Protein AF-A0AAU2RIL6-F1 (afdb_monomer)

Nearest PDB structures (foldseek):
  5zst-assembly1_A  TM=5.241E-01  e=6.008E+00  Hydrogenimonas thermophila

Secondary structure (DSSP, 8-state):
-EE--S-SSS--EE-S--B-HHHHHHTSTTT--EEEEEEETTTEEEEEE---TT--S-EEEB--PPTT---SPPPTT---

Structure (mmCIF, N/CA/C/O backbone):
data_AF-A0AAU2RIL6-F1
#
_entry.id   AF-A0AAU2RIL6-F1
#
loop_
_atom_site.group_PDB
_atom_site.id
_atom_site.type_symbol
_atom_site.label_atom_id
_atom_site.label_alt_id
_atom_site.label_comp_id
_atom_site.label_asym_id
_atom_site.label_entity_id
_atom_site.label_seq_id
_atom_site.pdbx_PDB_ins_code
_atom_site.Cartn_x
_atom_site.Cartn_y
_atom_site.Cartn_z
_atom_site.occupancy
_atom_site.B_iso_or_equiv
_atom_site.auth_seq_id
_atom_site.auth_comp_id
_atom_site.auth_asym_id
_atom_site.auth_atom_id
_atom_site.pdbx_PDB_model_num
ATOM 1 N N . MET A 1 1 ? -4.722 -8.955 2.870 1.00 57.00 1 MET A N 1
ATOM 2 C CA . MET A 1 1 ? -5.094 -8.230 1.643 1.00 57.00 1 MET A CA 1
ATOM 3 C C . MET A 1 1 ? -6.122 -7.168 2.014 1.00 57.00 1 MET A C 1
ATOM 5 O O . MET A 1 1 ? -7.073 -7.498 2.714 1.00 57.00 1 MET A O 1
ATOM 9 N N . LEU A 1 2 ? -5.893 -5.907 1.649 1.00 64.00 2 LEU A N 1
ATOM 10 C CA . LEU A 1 2 ? -6.785 -4.779 1.921 1.00 64.00 2 LEU A CA 1
ATOM 11 C C . LEU A 1 2 ? -7.454 -4.348 0.616 1.00 64.00 2 LEU A C 1
ATOM 13 O O . LEU A 1 2 ? -6.769 -3.996 -0.340 1.00 64.00 2 LEU A O 1
ATOM 17 N N . CYS A 1 3 ? -8.784 -4.351 0.592 1.00 59.47 3 CYS A N 1
ATOM 18 C CA . CYS A 1 3 ? -9.565 -3.823 -0.522 1.00 59.47 3 CYS A CA 1
ATOM 19 C C . CYS A 1 3 ? -10.165 -2.479 -0.110 1.00 59.47 3 CYS A C 1
ATOM 21 O O . CYS A 1 3 ? -10.803 -2.380 0.943 1.00 59.47 3 CYS A O 1
ATOM 23 N N . GLN A 1 4 ? -9.993 -1.443 -0.927 1.00 65.50 4 GLN A N 1
ATOM 24 C CA . GLN A 1 4 ? -10.640 -0.158 -0.665 1.00 65.50 4 GLN A CA 1
ATOM 25 C C . GLN A 1 4 ? -12.140 -0.239 -0.999 1.00 65.50 4 GLN A C 1
ATOM 27 O O . GLN A 1 4 ? -12.523 -0.754 -2.048 1.00 65.50 4 GLN A O 1
ATOM 32 N N . LYS A 1 5 ? -13.006 0.295 -0.125 1.00 52.91 5 LYS A N 1
ATOM 33 C CA . LYS A 1 5 ? -14.428 0.508 -0.449 1.00 52.91 5 LYS A CA 1
ATOM 34 C C . LYS A 1 5 ? -14.601 1.756 -1.325 1.00 52.91 5 LYS A C 1
ATOM 36 O O . LYS A 1 5 ? -13.934 2.764 -1.108 1.00 52.91 5 LYS A O 1
ATOM 41 N N . SER A 1 6 ? -15.497 1.628 -2.303 1.00 47.97 6 SER A N 1
ATOM 42 C CA . SER A 1 6 ? -15.871 2.529 -3.403 1.00 47.97 6 SER A CA 1
ATOM 43 C C . SER A 1 6 ? -15.560 4.023 -3.221 1.00 47.97 6 SER A C 1
ATOM 45 O O . SER A 1 6 ? -15.951 4.623 -2.223 1.00 47.97 6 SER A O 1
ATOM 47 N N . GLY A 1 7 ? -14.925 4.639 -4.231 1.00 50.50 7 GLY A N 1
ATOM 48 C CA . GLY A 1 7 ? -14.687 6.093 -4.276 1.00 50.50 7 GLY A CA 1
ATOM 49 C C . GLY A 1 7 ? -13.493 6.562 -5.121 1.00 50.50 7 GLY A C 1
ATOM 50 O O . GLY A 1 7 ? -13.398 7.750 -5.410 1.00 50.50 7 GLY A O 1
ATOM 51 N N . LEU A 1 8 ? -12.606 5.656 -5.547 1.00 52.06 8 LEU A N 1
ATOM 52 C CA . LEU A 1 8 ? -11.610 5.901 -6.600 1.00 52.06 8 LEU A CA 1
ATOM 53 C C . LEU A 1 8 ? -12.071 5.242 -7.913 1.00 52.06 8 LEU A C 1
ATOM 55 O O . LEU A 1 8 ? -12.816 4.262 -7.854 1.00 52.06 8 LEU A O 1
ATOM 59 N N . PRO A 1 9 ? -11.627 5.723 -9.091 1.00 54.28 9 PRO A N 1
ATOM 60 C CA . PRO A 1 9 ? -11.974 5.126 -10.386 1.00 54.28 9 PRO A CA 1
ATOM 61 C C . PRO A 1 9 ? -11.422 3.700 -10.593 1.00 54.28 9 PRO A C 1
ATOM 63 O O . PRO A 1 9 ? -11.681 3.101 -11.633 1.00 54.28 9 PRO A O 1
ATOM 66 N N . LEU A 1 10 ? -10.677 3.146 -9.627 1.00 58.16 10 LEU A N 1
ATOM 67 C CA . LEU A 1 10 ? -10.027 1.839 -9.705 1.00 58.16 10 LEU A CA 1
ATOM 68 C C . LEU A 1 10 ? -10.350 0.992 -8.465 1.00 58.16 10 LEU A C 1
ATOM 70 O O . LEU A 1 10 ? -10.229 1.460 -7.331 1.00 58.16 10 LEU A O 1
ATOM 74 N N . ALA A 1 11 ? -10.738 -0.267 -8.686 1.00 66.06 11 ALA A N 1
ATOM 75 C CA . ALA A 1 11 ? -10.809 -1.279 -7.637 1.00 66.06 11 ALA A CA 1
ATOM 76 C C . ALA A 1 11 ? -9.386 -1.767 -7.339 1.00 66.06 11 ALA A C 1
ATOM 78 O O . ALA A 1 11 ? -8.797 -2.499 -8.131 1.00 66.06 11 ALA A O 1
ATOM 79 N N . VAL A 1 12 ? -8.830 -1.316 -6.217 1.00 70.56 12 VAL A N 1
ATOM 80 C CA . VAL A 1 12 ? -7.448 -1.600 -5.820 1.00 70.56 12 VAL A CA 1
ATOM 81 C C . VAL A 1 12 ? -7.429 -2.614 -4.695 1.00 70.56 12 VAL A C 1
ATOM 83 O O . VAL A 1 12 ? -8.231 -2.547 -3.755 1.00 70.5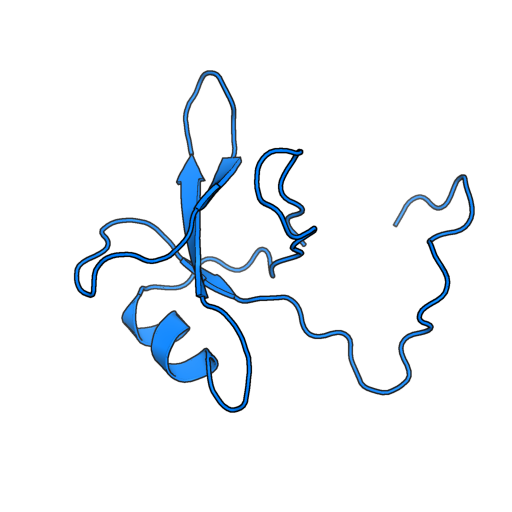6 12 VAL A O 1
ATOM 86 N N . VAL A 1 13 ? -6.464 -3.524 -4.787 1.00 78.69 13 VAL A N 1
ATOM 87 C CA . VAL A 1 13 ? -6.185 -4.4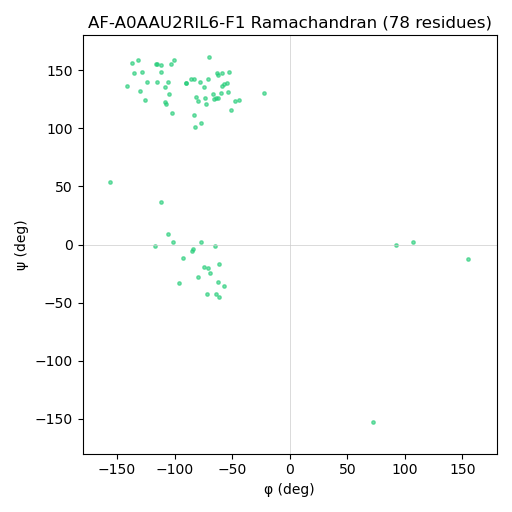83 -3.739 1.00 78.69 13 VAL A CA 1
ATOM 88 C C . VAL A 1 13 ? -4.719 -4.403 -3.346 1.00 78.69 13 VAL A C 1
ATOM 90 O O . VAL A 1 13 ? -3.850 -4.547 -4.196 1.00 78.69 13 VAL A O 1
ATOM 93 N N . ALA A 1 14 ? -4.450 -4.189 -2.060 1.00 84.00 14 ALA A N 1
ATOM 94 C CA . ALA A 1 14 ? -3.105 -4.024 -1.524 1.00 84.00 14 ALA A CA 1
ATOM 95 C C . ALA A 1 14 ? -2.725 -5.143 -0.544 1.00 84.00 14 ALA A C 1
ATOM 97 O O . ALA A 1 14 ? -3.580 -5.769 0.099 1.00 84.00 14 ALA A O 1
ATOM 98 N N . ASP A 1 15 ? -1.426 -5.379 -0.395 1.00 82.00 15 ASP A N 1
ATOM 99 C CA . ASP A 1 15 ? -0.894 -6.217 0.676 1.00 82.00 15 ASP A CA 1
ATOM 100 C C . ASP A 1 15 ? -1.206 -5.591 2.046 1.00 82.00 15 ASP A C 1
ATOM 102 O O . ASP A 1 15 ? -1.320 -4.378 2.189 1.00 82.00 15 ASP A O 1
ATOM 106 N N . ALA A 1 16 ? -1.408 -6.422 3.072 1.00 75.69 16 ALA A N 1
ATOM 107 C CA . ALA A 1 16 ? -1.719 -5.919 4.418 1.00 75.69 16 ALA A CA 1
ATOM 108 C C . ALA A 1 16 ? -0.463 -5.560 5.231 1.00 75.69 16 ALA A C 1
ATOM 110 O O . ALA A 1 16 ? -0.577 -5.053 6.347 1.00 75.69 16 ALA A O 1
ATOM 111 N N . GLU A 1 17 ? 0.722 -5.845 4.692 1.00 85.19 17 GLU A N 1
ATOM 112 C CA . GLU A 1 17 ? 1.991 -5.552 5.344 1.00 85.19 17 GLU A CA 1
ATOM 113 C C . GLU A 1 17 ? 2.265 -4.048 5.315 1.00 85.19 17 GLU A C 1
ATOM 115 O O . GLU A 1 17 ? 2.299 -3.422 4.255 1.00 85.19 17 GLU A O 1
ATOM 120 N N . LYS A 1 18 ? 2.418 -3.465 6.507 1.00 87.44 18 LYS A N 1
ATOM 121 C CA . LYS A 1 18 ? 2.685 -2.038 6.684 1.00 87.44 18 LYS A CA 1
ATOM 122 C C . LYS A 1 18 ? 4.168 -1.772 6.444 1.00 87.44 18 LYS A C 1
ATOM 124 O O . LYS A 1 18 ? 5.009 -2.315 7.150 1.00 87.44 18 LYS A O 1
ATOM 129 N N . LEU A 1 19 ? 4.456 -0.879 5.509 1.00 87.94 19 LEU A N 1
ATOM 130 C CA . LEU A 1 19 ? 5.798 -0.465 5.114 1.00 87.94 19 LEU A CA 1
ATOM 131 C C . LEU A 1 19 ? 6.028 1.013 5.436 1.00 87.94 19 LEU A C 1
ATOM 133 O O . LEU A 1 19 ? 5.093 1.823 5.487 1.00 87.94 19 LEU A O 1
ATOM 137 N N . THR A 1 20 ? 7.286 1.396 5.618 1.00 88.50 20 THR A N 1
ATOM 138 C CA . THR A 1 20 ? 7.686 2.807 5.586 1.00 88.50 20 THR A CA 1
ATOM 139 C C . THR A 1 20 ? 7.587 3.360 4.155 1.00 88.50 20 THR A C 1
ATOM 141 O O . THR A 1 20 ? 7.584 2.595 3.188 1.00 88.50 20 THR A O 1
ATOM 144 N N . PRO A 1 21 ? 7.545 4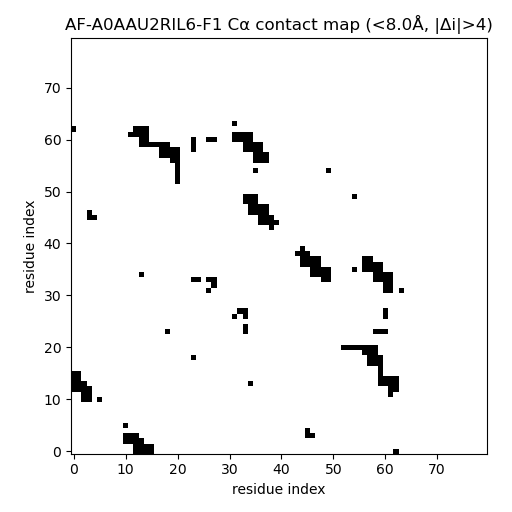.695 3.971 1.00 84.75 21 PRO A N 1
ATOM 145 C CA . PRO A 1 21 ? 7.523 5.285 2.631 1.00 84.75 21 PRO A CA 1
ATOM 146 C C . PRO A 1 21 ? 8.723 4.871 1.763 1.00 84.75 21 PRO A C 1
ATOM 148 O O . PRO A 1 21 ? 8.576 4.694 0.557 1.00 84.75 21 PRO A O 1
ATOM 151 N N . ALA A 1 22 ? 9.906 4.718 2.368 1.00 84.19 22 ALA A N 1
ATOM 152 C CA . ALA A 1 22 ? 11.129 4.357 1.654 1.00 84.19 22 ALA A CA 1
ATOM 153 C C . ALA A 1 22 ? 11.118 2.890 1.197 1.00 84.19 22 ALA A C 1
ATOM 155 O O . ALA A 1 22 ? 11.465 2.605 0.055 1.00 84.19 22 ALA A O 1
ATOM 156 N N . GLU A 1 23 ? 10.670 1.974 2.059 1.00 87.88 23 GLU A N 1
ATOM 157 C CA . GLU A 1 23 ? 10.513 0.555 1.709 1.00 87.88 23 GLU A CA 1
ATOM 158 C C . GLU A 1 23 ? 9.455 0.371 0.621 1.00 87.88 23 GLU A C 1
ATOM 160 O O . GLU A 1 23 ? 9.671 -0.361 -0.340 1.00 87.88 23 GLU A O 1
ATOM 165 N N . ALA A 1 24 ? 8.337 1.091 0.730 1.00 85.81 24 ALA A N 1
ATOM 166 C CA . ALA A 1 24 ? 7.293 1.071 -0.282 1.00 85.81 24 ALA A CA 1
ATOM 167 C C . ALA A 1 24 ? 7.810 1.569 -1.643 1.00 85.81 24 ALA A C 1
ATOM 169 O O . ALA A 1 24 ? 7.579 0.916 -2.657 1.00 85.81 24 ALA A O 1
ATOM 170 N N . ALA A 1 25 ? 8.566 2.672 -1.672 1.00 83.00 25 ALA A N 1
ATOM 171 C CA . ALA A 1 25 ? 9.165 3.196 -2.900 1.00 83.00 25 ALA A CA 1
ATOM 172 C C . ALA A 1 25 ? 10.164 2.222 -3.551 1.00 83.00 25 ALA A C 1
ATOM 174 O O . ALA A 1 25 ? 10.266 2.179 -4.771 1.00 83.00 25 ALA A O 1
ATOM 175 N N . ALA A 1 26 ? 10.878 1.412 -2.766 1.00 85.38 26 ALA A N 1
ATOM 176 C CA . ALA A 1 26 ? 11.775 0.390 -3.309 1.00 85.38 26 ALA A CA 1
ATOM 177 C C . ALA A 1 26 ? 11.023 -0.787 -3.962 1.00 85.38 26 ALA A C 1
ATOM 179 O O . ALA A 1 26 ? 11.598 -1.518 -4.763 1.00 85.38 26 ALA A O 1
ATOM 180 N N . LEU A 1 27 ? 9.743 -0.975 -3.627 1.00 84.94 27 LEU A N 1
ATOM 181 C CA . LEU A 1 27 ? 8.905 -2.073 -4.111 1.00 84.94 27 LEU A CA 1
ATOM 182 C C . LEU A 1 27 ? 7.944 -1.662 -5.234 1.00 84.94 27 LEU A C 1
ATOM 184 O O . LEU A 1 27 ? 7.167 -2.503 -5.687 1.00 84.94 27 LEU A O 1
ATOM 188 N N . THR A 1 28 ? 7.975 -0.401 -5.686 1.00 82.69 28 THR A N 1
ATOM 189 C CA . THR A 1 28 ? 7.141 0.056 -6.811 1.00 82.69 28 THR A CA 1
ATOM 190 C C . THR A 1 28 ? 7.640 -0.443 -8.164 1.00 82.69 28 THR A C 1
ATOM 192 O O . THR A 1 28 ? 6.879 -0.468 -9.124 1.00 82.69 28 THR A O 1
ATOM 195 N N . GLU A 1 29 ? 8.898 -0.867 -8.268 1.00 76.25 29 GLU A N 1
ATOM 196 C CA . GLU A 1 29 ? 9.429 -1.432 -9.508 1.00 76.25 29 GLU A CA 1
ATOM 197 C C . GLU A 1 29 ? 9.085 -2.933 -9.641 1.00 76.25 29 GLU A C 1
ATOM 199 O O . GLU A 1 29 ? 9.109 -3.671 -8.651 1.00 76.25 29 GLU A O 1
ATOM 204 N N . PRO A 1 30 ? 8.780 -3.435 -10.855 1.00 67.75 30 PRO A N 1
ATOM 205 C CA . PRO A 1 30 ? 8.701 -2.694 -12.116 1.00 67.75 30 PRO A CA 1
ATOM 206 C C . PRO A 1 30 ? 7.396 -1.902 -12.319 1.00 67.75 30 PRO A C 1
ATOM 208 O O . PRO A 1 30 ? 7.449 -0.884 -12.986 1.00 67.75 30 PRO A O 1
ATOM 211 N N . ASP A 1 31 ? 6.261 -2.313 -11.742 1.00 75.75 31 ASP A N 1
ATOM 212 C CA . ASP A 1 31 ? 4.946 -1.686 -11.997 1.00 75.75 31 ASP A CA 1
ATOM 213 C C . ASP A 1 31 ? 3.961 -1.913 -10.829 1.00 75.75 31 ASP A C 1
ATOM 215 O O . ASP A 1 31 ? 2.879 -2.479 -10.997 1.00 75.75 31 ASP A O 1
ATOM 219 N N . ARG A 1 32 ? 4.346 -1.558 -9.600 1.00 80.06 32 ARG A N 1
ATOM 220 C CA . ARG A 1 32 ? 3.460 -1.618 -8.423 1.00 80.06 32 ARG A CA 1
ATOM 221 C C . ARG A 1 32 ? 3.209 -0.215 -7.883 1.00 80.06 32 ARG A C 1
ATOM 223 O O . ARG A 1 32 ? 4.133 0.590 -7.798 1.00 80.06 32 ARG A O 1
ATOM 230 N N . LEU A 1 33 ? 1.978 0.077 -7.463 1.00 84.75 33 LEU A N 1
ATOM 231 C CA . LEU A 1 33 ? 1.671 1.341 -6.796 1.00 84.75 33 LEU A CA 1
ATOM 232 C C . LEU A 1 33 ? 1.843 1.215 -5.283 1.00 84.75 33 LEU A C 1
ATOM 234 O O . LEU A 1 33 ? 1.451 0.221 -4.668 1.00 84.75 33 LEU A O 1
ATOM 238 N N . ALA A 1 34 ? 2.411 2.257 -4.681 1.00 87.38 34 ALA A N 1
ATOM 239 C CA . ALA A 1 34 ? 2.390 2.456 -3.242 1.00 87.38 34 ALA A CA 1
ATOM 240 C C . ALA A 1 34 ? 1.157 3.266 -2.844 1.00 87.38 34 ALA A C 1
ATOM 242 O O . ALA A 1 34 ? 0.817 4.266 -3.477 1.00 87.38 34 ALA A O 1
ATOM 243 N N . TRP A 1 35 ? 0.534 2.863 -1.743 1.00 86.56 35 TRP A N 1
ATOM 244 C CA . TRP A 1 35 ? -0.653 3.488 -1.182 1.00 86.56 35 TRP A CA 1
ATOM 245 C C . TRP A 1 35 ? -0.403 3.894 0.251 1.00 86.56 35 TRP A C 1
ATOM 247 O O . TRP A 1 35 ? 0.181 3.160 1.043 1.00 86.56 35 TRP A O 1
ATOM 257 N N . CYS A 1 36 ? -0.916 5.058 0.608 1.00 88.81 36 CYS A N 1
ATOM 258 C CA . CYS A 1 36 ? -0.998 5.496 1.982 1.00 88.81 36 CYS A CA 1
ATOM 259 C C . CYS A 1 36 ? -2.097 4.735 2.721 1.00 88.81 36 CYS A C 1
ATOM 261 O O . CYS A 1 36 ? -3.270 4.821 2.352 1.00 88.81 36 CYS A O 1
ATOM 263 N N . LEU A 1 37 ? -1.748 4.115 3.841 1.00 87.44 37 LEU A N 1
ATOM 264 C CA . LEU A 1 37 ? -2.720 3.588 4.781 1.00 87.44 37 LEU A CA 1
ATOM 265 C C . LEU A 1 37 ? -3.187 4.711 5.711 1.00 87.44 37 LEU A C 1
ATOM 267 O O . LEU A 1 37 ? -2.424 5.237 6.524 1.00 87.44 37 LEU A O 1
ATOM 271 N N . ARG A 1 38 ? -4.446 5.119 5.573 1.00 85.44 38 ARG A N 1
ATOM 272 C CA . ARG A 1 38 ? -5.080 6.102 6.455 1.00 85.44 38 ARG A CA 1
ATOM 273 C C . ARG A 1 38 ? -6.072 5.368 7.340 1.00 85.44 38 ARG A C 1
ATOM 275 O O . ARG A 1 38 ? -7.014 4.763 6.846 1.00 85.44 38 ARG A O 1
ATOM 282 N N . GLU A 1 39 ? -5.868 5.453 8.641 1.00 84.00 39 GLU A N 1
ATOM 283 C CA . GLU A 1 39 ? -6.783 4.904 9.635 1.00 84.00 39 GLU A CA 1
ATOM 284 C C . GLU A 1 39 ? -7.490 6.074 10.316 1.00 84.00 39 GLU A C 1
ATOM 286 O O . GLU A 1 39 ? -6.867 7.088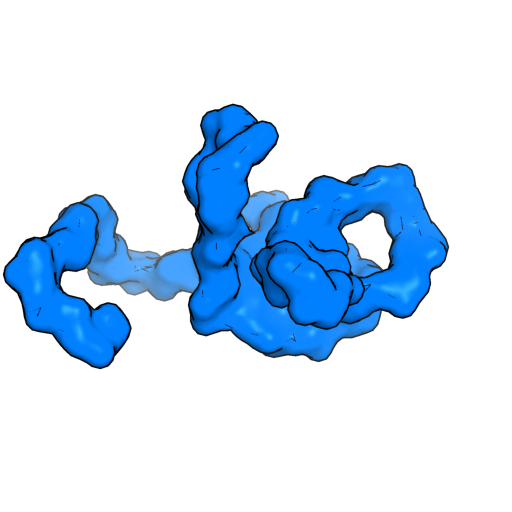 10.639 1.00 84.00 39 GLU A O 1
ATOM 291 N N . ASN A 1 40 ? -8.801 5.963 10.489 1.00 80.19 40 ASN A N 1
ATOM 292 C CA . ASN A 1 40 ? -9.550 6.841 11.372 1.00 80.19 40 ASN A CA 1
ATOM 293 C C . ASN A 1 40 ? -10.557 6.012 12.177 1.00 80.19 40 ASN A C 1
ATOM 295 O O . ASN A 1 40 ? -10.956 4.918 11.778 1.00 80.19 40 ASN A O 1
ATOM 299 N N . GLU A 1 41 ? -10.953 6.536 13.329 1.00 78.38 41 GLU A N 1
ATOM 300 C CA . GLU A 1 41 ? -11.841 5.837 14.263 1.00 78.38 41 GLU A CA 1
ATOM 301 C C . GLU A 1 41 ? -13.280 5.687 13.735 1.00 78.38 41 GLU A C 1
ATOM 303 O O . GLU A 1 41 ? -13.976 4.749 14.110 1.00 78.38 41 GLU A O 1
ATOM 308 N N . TRP A 1 42 ? -13.715 6.565 12.823 1.00 74.81 42 TRP A N 1
ATOM 309 C CA . TRP A 1 42 ? -15.106 6.610 12.345 1.00 74.81 42 TRP A CA 1
ATOM 310 C C . TRP A 1 42 ? -15.370 5.857 11.034 1.00 74.81 42 TRP A C 1
ATOM 312 O O . TRP A 1 42 ? -16.462 5.337 10.833 1.00 74.81 42 TRP A O 1
ATOM 322 N N . ALA A 1 43 ? -14.402 5.817 10.123 1.00 71.44 43 ALA A N 1
ATOM 323 C CA . ALA A 1 43 ? -14.509 5.203 8.795 1.00 71.44 43 ALA A CA 1
ATOM 324 C C . ALA A 1 43 ? -13.542 4.020 8.599 1.00 71.44 43 ALA A C 1
ATOM 326 O O . ALA A 1 43 ? -13.569 3.379 7.547 1.00 71.44 43 ALA A O 1
ATOM 327 N N . GLY A 1 44 ? -12.716 3.711 9.602 1.00 78.19 44 GLY A N 1
ATOM 328 C CA . GLY A 1 44 ? -11.772 2.604 9.574 1.00 78.19 44 GLY A CA 1
ATOM 329 C C . GLY A 1 44 ? -10.583 2.851 8.647 1.00 78.19 44 GLY A C 1
ATOM 330 O O . GLY A 1 44 ? -10.145 3.981 8.411 1.00 78.19 44 GLY A O 1
ATOM 331 N N . THR A 1 45 ? -10.017 1.759 8.147 1.00 80.94 45 THR A N 1
ATOM 332 C CA . THR A 1 45 ? -8.841 1.773 7.280 1.00 80.94 45 THR A CA 1
ATOM 333 C C . THR A 1 45 ? -9.230 2.075 5.833 1.00 80.94 45 THR A C 1
ATOM 335 O O . THR A 1 45 ? -10.055 1.380 5.243 1.00 80.94 45 THR A O 1
ATOM 338 N N . ARG A 1 46 ? -8.584 3.076 5.230 1.00 81.75 46 ARG A N 1
ATOM 339 C CA . ARG A 1 46 ? -8.708 3.410 3.806 1.00 81.75 46 ARG A CA 1
ATOM 340 C C . ARG A 1 46 ? -7.339 3.516 3.145 1.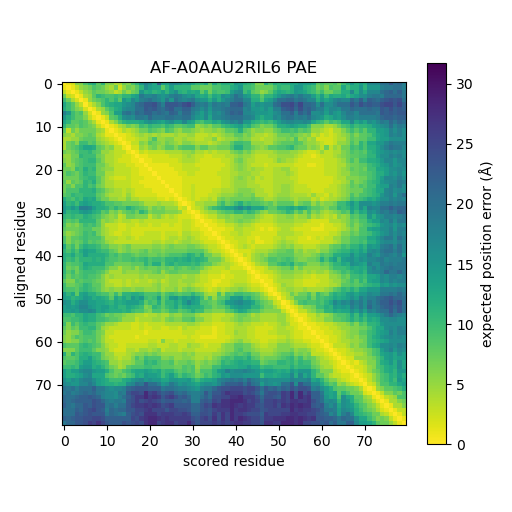00 81.75 46 ARG A C 1
ATOM 342 O O . ARG A 1 46 ? -6.373 3.960 3.769 1.00 81.75 46 ARG A O 1
ATOM 349 N N . LEU A 1 47 ? -7.290 3.161 1.868 1.00 81.81 47 LEU A N 1
ATOM 350 C CA . LEU A 1 47 ? -6.147 3.452 1.012 1.00 81.81 47 LEU A CA 1
ATOM 351 C C . LEU A 1 47 ? -6.308 4.864 0.437 1.00 81.81 47 LEU A C 1
ATOM 353 O O . LEU A 1 47 ? -7.420 5.317 0.157 1.00 81.81 47 LEU A O 1
ATOM 357 N N . ALA A 1 48 ? -5.202 5.587 0.328 1.00 81.62 48 ALA A N 1
ATOM 358 C CA . ALA A 1 48 ? -5.132 6.892 -0.312 1.00 81.62 48 ALA A CA 1
ATOM 359 C C . ALA A 1 48 ? -3.896 6.945 -1.210 1.00 81.62 48 ALA A C 1
ATOM 361 O O . ALA A 1 48 ? -2.877 6.325 -0.902 1.00 81.62 48 ALA A O 1
ATOM 362 N N . GLU A 1 49 ? -3.976 7.684 -2.308 1.00 77.94 49 GLU A N 1
ATOM 363 C CA . GLU A 1 49 ? -2.839 7.874 -3.204 1.00 77.94 49 GLU A CA 1
ATOM 364 C C . GLU A 1 49 ? -1.679 8.585 -2.475 1.00 77.94 49 GLU A C 1
ATOM 366 O O . GLU A 1 49 ? -1.869 9.397 -1.557 1.00 77.94 49 GLU A O 1
ATOM 371 N N . VAL A 1 50 ? -0.444 8.230 -2.832 1.00 73.94 50 VAL A N 1
ATOM 372 C CA . VAL A 1 50 ? 0.762 8.831 -2.254 1.00 73.94 50 VAL A CA 1
ATOM 373 C C . VAL A 1 50 ? 1.056 10.148 -2.967 1.00 73.94 50 VAL A C 1
ATOM 375 O O . VAL A 1 50 ? 1.646 10.171 -4.038 1.00 73.94 50 VAL A O 1
ATOM 378 N N . HIS A 1 51 ? 0.694 11.270 -2.342 1.00 65.38 51 HIS A N 1
ATOM 379 C CA . HIS A 1 51 ? 0.928 12.600 -2.926 1.00 65.38 51 HIS A CA 1
ATOM 380 C C . HIS A 1 51 ? 2.252 13.262 -2.488 1.00 65.38 51 HIS A C 1
ATOM 382 O O . HIS A 1 51 ? 2.649 14.276 -3.056 1.00 65.38 51 HIS A O 1
ATOM 388 N N . HIS A 1 52 ? 2.956 12.731 -1.477 1.00 63.12 52 HIS A N 1
ATOM 389 C CA . HIS A 1 52 ? 4.135 13.392 -0.899 1.00 63.12 52 HIS A CA 1
ATOM 390 C C . HIS A 1 52 ? 5.260 12.424 -0.521 1.00 63.12 52 HIS A C 1
ATOM 392 O O . HIS A 1 52 ? 5.032 11.436 0.173 1.00 63.12 52 HIS A O 1
ATOM 398 N N . ARG A 1 53 ? 6.505 12.804 -0.852 1.00 62.84 53 ARG A N 1
ATOM 399 C CA . ARG A 1 53 ? 7.741 12.086 -0.468 1.00 62.84 53 ARG A CA 1
ATOM 400 C C . ARG A 1 53 ? 7.972 12.003 1.051 1.00 62.84 53 ARG A C 1
ATOM 402 O O . ARG A 1 53 ? 8.767 11.193 1.499 1.00 62.84 53 ARG A O 1
ATOM 409 N N . GLN A 1 54 ? 7.286 12.835 1.840 1.00 71.12 54 GLN A N 1
ATOM 410 C CA . GLN A 1 54 ? 7.366 12.879 3.310 1.00 71.12 54 GLN A CA 1
ATOM 411 C C . GLN A 1 54 ? 6.063 12.410 3.977 1.00 71.12 54 GLN A C 1
ATOM 413 O O . GLN A 1 54 ? 5.612 12.972 4.978 1.00 71.12 54 GLN A O 1
ATOM 418 N N . CYS A 1 55 ? 5.397 11.414 3.396 1.00 81.12 55 CYS A N 1
ATOM 419 C CA . CYS A 1 55 ? 4.185 10.870 3.987 1.00 81.12 55 CYS A CA 1
ATOM 420 C C . CYS A 1 55 ? 4.485 10.248 5.366 1.00 81.12 55 CYS A C 1
ATOM 422 O O . CYS A 1 55 ? 5.352 9.391 5.496 1.00 81.12 55 CYS A O 1
ATOM 424 N N . LYS A 1 56 ? 3.754 10.680 6.401 1.00 84.06 56 LYS A N 1
ATOM 425 C CA . LYS A 1 56 ? 3.945 10.229 7.796 1.00 84.06 56 LYS A CA 1
ATOM 426 C C . LYS A 1 56 ? 3.237 8.917 8.136 1.00 84.06 56 LYS A C 1
ATOM 428 O O . LYS A 1 56 ? 3.306 8.454 9.268 1.00 84.06 56 LYS A O 1
ATOM 433 N N . PHE A 1 57 ? 2.482 8.377 7.194 1.00 86.44 57 PHE A N 1
ATOM 434 C CA . PHE A 1 57 ? 1.612 7.238 7.432 1.00 86.44 57 PHE A CA 1
ATOM 435 C C . PHE A 1 57 ? 2.271 5.963 6.924 1.00 86.44 57 PHE A C 1
ATOM 437 O O . PHE A 1 57 ? 3.144 6.016 6.057 1.00 86.44 57 PHE A O 1
ATOM 444 N N . ALA A 1 58 ? 1.831 4.820 7.447 1.00 88.25 58 ALA A N 1
ATOM 445 C CA . ALA A 1 58 ? 2.222 3.531 6.899 1.00 88.25 58 ALA A CA 1
ATOM 446 C C . ALA A 1 58 ? 1.797 3.433 5.429 1.00 88.25 58 ALA A C 1
ATOM 448 O O . ALA A 1 58 ? 0.785 4.011 5.022 1.00 88.25 58 ALA A O 1
ATOM 449 N N . HIS A 1 59 ? 2.584 2.714 4.645 1.00 88.69 59 HIS A N 1
ATOM 450 C CA . HIS A 1 59 ? 2.304 2.435 3.248 1.00 88.69 59 HIS A CA 1
ATOM 451 C C . HIS A 1 59 ? 2.000 0.959 3.072 1.00 88.69 59 HIS A C 1
ATOM 453 O O . HIS A 1 59 ? 2.439 0.120 3.853 1.00 88.69 59 HIS A O 1
ATOM 459 N N . VAL A 1 60 ? 1.243 0.659 2.034 1.00 89.69 60 VAL A N 1
ATOM 460 C CA . VAL A 1 60 ? 1.034 -0.692 1.527 1.00 89.69 60 VAL A CA 1
ATOM 461 C C . VAL A 1 60 ? 1.243 -0.659 0.020 1.00 89.69 60 VAL A C 1
ATOM 463 O O . VAL A 1 60 ? 1.161 0.407 -0.590 1.00 89.69 60 VAL A O 1
ATOM 466 N N . ILE A 1 61 ? 1.533 -1.801 -0.587 1.00 88.31 61 ILE A N 1
ATOM 467 C CA . ILE A 1 61 ? 1.772 -1.893 -2.029 1.00 88.31 61 ILE A CA 1
ATOM 468 C C . ILE A 1 61 ? 0.637 -2.682 -2.671 1.00 88.31 61 ILE A C 1
ATOM 470 O O . ILE A 1 61 ? 0.091 -3.594 -2.048 1.00 88.31 61 ILE A O 1
ATOM 474 N N . ASP A 1 62 ? 0.308 -2.355 -3.919 1.00 85.81 62 ASP A N 1
ATOM 475 C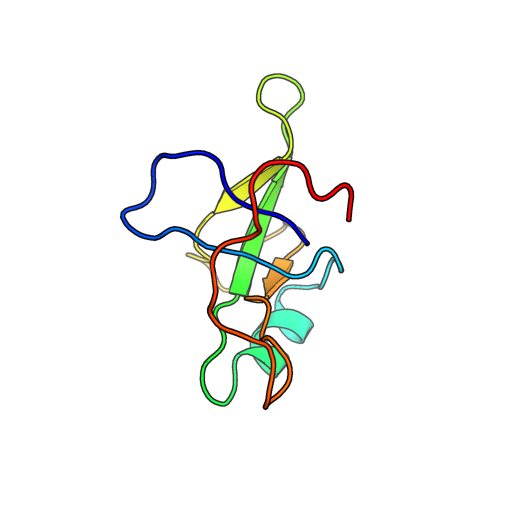 CA . ASP A 1 62 ? -0.561 -3.168 -4.769 1.00 85.81 62 ASP A CA 1
ATOM 476 C C . ASP A 1 62 ? -0.215 -4.647 -4.674 1.00 85.81 62 ASP A C 1
ATOM 478 O O . ASP A 1 62 ? 0.920 -5.058 -4.942 1.00 85.81 62 ASP A O 1
ATOM 482 N N . HIS A 1 63 ? -1.208 -5.454 -4.327 1.00 83.44 63 HIS A N 1
ATOM 483 C CA . HIS A 1 63 ? -1.059 -6.890 -4.303 1.00 83.44 63 HIS A CA 1
ATOM 484 C C . HIS A 1 63 ? -0.840 -7.390 -5.725 1.00 83.44 63 HIS A C 1
ATOM 486 O O . HIS A 1 63 ? -1.662 -7.175 -6.619 1.00 83.44 63 HIS A O 1
ATOM 492 N N . ARG A 1 64 ? 0.253 -8.122 -5.919 1.00 77.44 64 ARG A N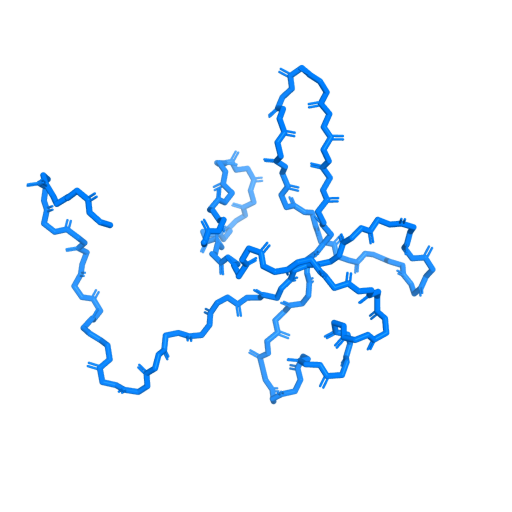 1
ATOM 493 C CA . ARG A 1 64 ? 0.503 -8.835 -7.163 1.00 77.44 64 ARG A CA 1
ATOM 494 C C . ARG A 1 64 ? 0.188 -10.302 -6.947 1.00 77.44 64 ARG A C 1
ATOM 496 O O . ARG A 1 64 ? 0.909 -10.991 -6.229 1.00 77.44 64 ARG A O 1
ATOM 503 N N . CYS A 1 65 ? -0.858 -10.777 -7.613 1.00 74.69 65 CYS A N 1
ATOM 504 C CA . CYS A 1 65 ? -1.128 -12.204 -7.655 1.00 74.69 65 CYS A CA 1
ATOM 505 C C . CYS A 1 65 ? 0.080 -12.934 -8.271 1.00 74.69 65 CYS A C 1
ATOM 507 O O . CYS A 1 65 ? 0.625 -12.463 -9.281 1.00 74.69 65 CYS A O 1
ATOM 509 N N . PRO A 1 66 ? 0.507 -14.073 -7.701 1.00 74.44 66 PRO A N 1
ATOM 510 C CA . PRO A 1 66 ? 1.510 -14.920 -8.324 1.00 74.44 66 PRO A CA 1
ATOM 511 C C . PRO A 1 66 ? 1.139 -15.275 -9.777 1.00 74.44 66 PRO A C 1
ATOM 513 O O . PRO A 1 66 ? -0.044 -15.412 -10.107 1.00 74.44 66 PRO A O 1
ATOM 516 N N . PRO A 1 67 ? 2.126 -15.467 -10.669 1.00 73.62 67 PRO A N 1
ATOM 517 C CA . PRO A 1 67 ? 1.859 -15.998 -12.000 1.00 73.62 67 PRO A CA 1
ATOM 518 C C . PRO A 1 67 ? 1.073 -17.315 -11.913 1.00 73.62 67 PRO A C 1
ATOM 520 O O . PRO A 1 67 ? 1.440 -18.209 -11.155 1.00 73.62 67 PRO A O 1
ATOM 523 N N . GLY A 1 68 ? -0.012 -17.430 -12.682 1.00 74.88 68 GLY A N 1
ATOM 524 C CA . GLY A 1 68 ? -0.890 -18.606 -12.664 1.00 74.88 68 GLY A CA 1
ATOM 525 C C . GLY A 1 68 ? -2.077 -18.519 -11.700 1.00 74.88 68 GLY A C 1
ATOM 526 O O . GLY A 1 68 ? -2.883 -19.447 -11.668 1.00 74.88 68 GLY A O 1
ATOM 527 N N . THR A 1 69 ? -2.245 -17.420 -10.952 1.00 71.81 69 THR A N 1
ATOM 528 C CA . THR A 1 69 ? -3.490 -17.184 -10.208 1.00 71.81 69 THR A CA 1
ATOM 529 C C . THR A 1 69 ? -4.672 -17.027 -11.178 1.00 71.81 69 THR A C 1
ATOM 531 O O . THR A 1 69 ? -4.609 -16.185 -12.078 1.00 71.81 69 THR A O 1
ATOM 534 N N . PRO A 1 70 ? -5.761 -17.802 -11.0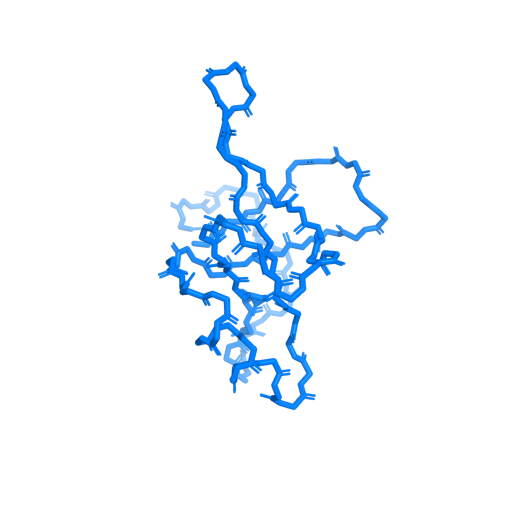14 1.00 69.38 70 PRO A N 1
ATOM 535 C CA . PRO A 1 70 ? -6.956 -17.666 -11.840 1.00 69.38 70 PRO A CA 1
ATOM 536 C C . PRO A 1 70 ? -7.567 -16.264 -11.720 1.00 69.38 70 PRO A C 1
ATOM 538 O O . PRO A 1 70 ? -7.815 -15.788 -10.615 1.00 69.38 70 PRO A O 1
ATOM 541 N N . LEU A 1 71 ? -7.866 -15.623 -12.857 1.00 64.50 71 LEU A N 1
ATOM 542 C CA . LEU A 1 71 ? -8.559 -14.322 -12.920 1.00 64.50 71 LEU A CA 1
ATOM 543 C C . LEU A 1 71 ? -10.073 -14.429 -12.681 1.00 64.50 71 LEU A C 1
ATOM 545 O O . LEU A 1 71 ? -10.799 -13.444 -12.801 1.00 64.50 71 LEU A O 1
ATOM 549 N N . THR A 1 72 ? -10.578 -15.628 -12.400 1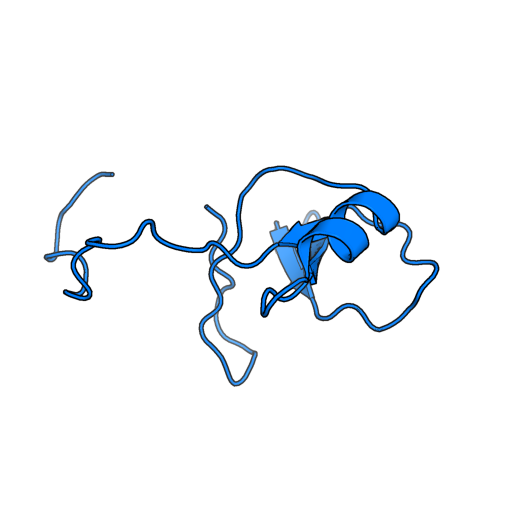.00 66.69 72 THR A N 1
ATOM 550 C CA . THR A 1 72 ? -12.004 -15.840 -12.183 1.00 66.69 72 THR A CA 1
ATOM 551 C C . THR A 1 72 ? -12.445 -15.120 -10.912 1.00 66.69 72 THR A C 1
ATOM 553 O O . THR A 1 72 ? -11.819 -15.331 -9.867 1.00 66.69 72 THR A O 1
ATOM 556 N N . PRO A 1 73 ? -13.519 -14.308 -10.961 1.00 57.12 73 PRO A N 1
ATOM 557 C CA . PRO A 1 73 ? -14.094 -13.742 -9.754 1.00 57.12 73 PRO A CA 1
ATOM 558 C C . PRO A 1 73 ? -14.409 -14.873 -8.780 1.00 57.12 73 PRO A C 1
ATOM 560 O O . PRO A 1 73 ? -14.852 -15.954 -9.181 1.00 57.12 73 PRO A O 1
ATOM 563 N N . LYS A 1 74 ? -14.127 -14.621 -7.502 1.00 55.66 74 LYS A N 1
ATOM 564 C CA . LYS A 1 74 ? -14.394 -15.561 -6.418 1.00 55.66 74 LYS A CA 1
ATOM 565 C C . LYS A 1 74 ? -15.826 -16.093 -6.567 1.00 55.66 74 LYS A C 1
ATOM 567 O O . LYS A 1 74 ? -16.746 -15.274 -6.623 1.00 55.66 74 LYS A O 1
ATOM 572 N N . PRO A 1 75 ? -16.029 -17.420 -6.651 1.00 57.56 75 PRO A N 1
ATOM 573 C CA . PRO A 1 75 ? -17.373 -17.966 -6.682 1.00 57.56 75 PRO A CA 1
ATOM 574 C C . PRO A 1 75 ? -18.114 -17.509 -5.427 1.00 57.56 75 PRO A C 1
ATOM 576 O O . PRO A 1 75 ? -17.540 -17.451 -4.331 1.00 57.56 75 PRO A O 1
ATOM 579 N N . GLU A 1 76 ? -19.374 -17.133 -5.615 1.00 52.50 76 GLU A N 1
ATOM 580 C CA . GLU A 1 76 ? -20.252 -16.682 -4.545 1.00 52.50 76 GLU A CA 1
ATOM 581 C C . GLU A 1 76 ? -20.228 -17.719 -3.406 1.00 52.50 76 GLU A C 1
ATOM 583 O O . GLU A 1 76 ? -20.568 -18.883 -3.610 1.00 52.50 76 GLU A O 1
ATOM 588 N N . GLY A 1 77 ? -19.726 -17.322 -2.228 1.00 55.34 77 GLY A N 1
ATOM 589 C CA . GLY A 1 77 ? -19.658 -18.184 -1.040 1.00 55.34 77 GLY A CA 1
ATOM 590 C C . GLY A 1 77 ? -18.283 -18.716 -0.605 1.00 55.34 77 GLY A C 1
ATOM 591 O O . GLY A 1 77 ? -18.231 -19.444 0.385 1.00 55.34 77 GLY A O 1
ATOM 592 N N . ALA A 1 78 ? -17.158 -18.374 -1.248 1.00 49.09 78 ALA A N 1
ATOM 593 C CA . ALA A 1 78 ? -15.857 -18.798 -0.698 1.00 49.09 78 ALA A CA 1
ATOM 594 C C . ALA A 1 78 ? -15.508 -18.031 0.608 1.00 49.09 78 ALA A C 1
ATOM 596 O O . ALA A 1 78 ? -15.791 -16.840 0.732 1.00 49.09 78 ALA A O 1
ATOM 597 N N . LEU A 1 79 ? -14.889 -18.689 1.595 1.00 40.75 79 LEU A N 1
ATOM 598 C CA . LEU A 1 79 ? -14.602 -18.125 2.935 1.00 40.75 79 LEU A CA 1
ATOM 599 C C . LEU A 1 79 ? -13.128 -17.755 3.181 1.00 40.75 79 LEU A C 1
ATOM 601 O O . LEU A 1 79 ? -12.762 -17.425 4.305 1.00 40.75 79 LEU A O 1
ATOM 605 N N . TRP A 1 80 ? -12.294 -17.791 2.145 1.00 52.50 80 TRP A N 1
ATOM 606 C CA . TRP A 1 80 ? -10.891 -17.374 2.194 1.00 52.50 80 TRP A CA 1
ATOM 607 C C . TRP A 1 80 ? -10.660 -16.118 1.355 1.00 52.50 80 TRP A C 1
ATOM 609 O O . TRP A 1 80 ? -11.406 -15.927 0.359 1.00 52.50 80 TRP A O 1
#

Mean predicted aligned error: 9.65 Å

Solvent-accessible surface area (backbone atoms only — not comparable to full-atom values): 5185 Å² total; per-residue (Å²): 109,44,69,59,80,88,85,64,102,62,92,52,47,23,41,68,64,76,29,51,57,67,61,33,62,71,56,24,67,94,86,36,55,51,28,31,48,45,74,46,97,88,78,42,78,39,70,40,80,69,88,54,100,79,56,91,49,44,17,25,38,50,55,76,76,62,93,87,61,77,88,67,75,79,61,92,83,69,92,123

pLDDT: mean 73.98, std 12.6, range [40.75, 89.69]

Foldseek 3Di:
DDWADDDDPDGFDWDPDWADLVVQVVPCPPHKAKWFWDADPPPGTHTHHDPDSPDPGTITITDDDPPPPDPDDDPPDDPD

Radius of gyration: 13.74 Å; Cα contacts (8 Å, |Δi|>4): 109; chains: 1; bounding box: 32×32×27 Å

Sequence (80 aa):
MLCQKSGLPLAVVADAEKLTPAEAAALTEPDRLAWCLRENEWAGTRLAEVHHRQCKFAHVIDHRCPPGTPLTPKPEGALW